Protein AF-A0A392S6M0-F1 (afdb_monomer_lite)

Organism: NCBI:txid97028

Foldseek 3Di:
DPPFWDKDFDADPVRHGDADPVRHGDIDIDTPDCPDDDPVNVVDDPVVVDDDPVNDDPVVVVVVVVVVVVVVPDDDDFDADPVRHGDADPVRHTD

Structure (mmCIF, N/CA/C/O backbone):
data_AF-A0A392S6M0-F1
#
_entry.id   AF-A0A392S6M0-F1
#
loop_
_atom_site.group_PDB
_atom_site.id
_atom_site.type_symbol
_atom_site.label_atom_id
_atom_site.label_alt_id
_atom_site.label_comp_id
_atom_site.label_asym_id
_atom_site.label_entity_id
_atom_site.label_seq_id
_atom_site.pdbx_PDB_ins_code
_atom_site.Cartn_x
_atom_site.Cartn_y
_atom_site.Cartn_z
_atom_site.occupancy
_atom_site.B_iso_or_equiv
_atom_site.auth_seq_id
_atom_site.auth_comp_id
_atom_site.auth_asym_id
_atom_site.auth_atom_id
_atom_site.pdbx_PDB_model_num
ATOM 1 N N . MET A 1 1 ? 9.180 -5.245 14.865 1.00 46.25 1 MET A N 1
ATOM 2 C CA . MET A 1 1 ? 7.735 -5.066 15.098 1.00 46.25 1 MET A CA 1
ATOM 3 C C . MET A 1 1 ? 7.059 -5.514 13.820 1.00 46.25 1 MET A C 1
ATOM 5 O O . MET A 1 1 ? 7.249 -4.853 12.806 1.00 46.25 1 MET A O 1
ATOM 9 N N . ASP A 1 2 ? 6.430 -6.690 13.821 1.00 53.69 2 ASP A N 1
ATOM 10 C CA . ASP A 1 2 ? 5.791 -7.249 12.625 1.00 53.69 2 ASP A CA 1
ATOM 11 C C . ASP A 1 2 ? 4.547 -6.427 12.282 1.00 53.69 2 ASP A C 1
ATOM 13 O O . ASP A 1 2 ? 3.453 -6.665 12.779 1.00 53.69 2 ASP A O 1
ATOM 17 N N . SER A 1 3 ? 4.745 -5.419 11.430 1.00 72.81 3 SER A N 1
ATOM 18 C CA . SER A 1 3 ? 3.741 -4.436 10.999 1.00 72.81 3 SER A CA 1
ATOM 19 C C . SER A 1 3 ? 2.557 -5.039 10.223 1.00 72.81 3 SER A C 1
ATOM 21 O O . SER A 1 3 ? 1.689 -4.295 9.773 1.00 72.81 3 SER A O 1
ATOM 23 N N . LEU A 1 4 ? 2.533 -6.355 10.010 1.00 77.19 4 LEU A N 1
ATOM 24 C CA . LEU A 1 4 ? 1.536 -7.050 9.196 1.00 77.19 4 LEU A CA 1
ATOM 25 C C . LEU A 1 4 ? 0.348 -7.579 10.004 1.00 77.19 4 LEU A C 1
ATOM 27 O O . LEU A 1 4 ? -0.673 -7.897 9.400 1.00 77.19 4 LEU A O 1
ATOM 31 N N . PHE A 1 5 ? 0.456 -7.663 11.332 1.00 81.62 5 PHE A N 1
ATOM 32 C CA . PHE A 1 5 ? -0.572 -8.244 12.197 1.00 81.62 5 PHE A CA 1
ATOM 33 C C . PHE A 1 5 ? -1.020 -7.264 13.286 1.00 81.62 5 PHE A C 1
ATOM 35 O O . PHE A 1 5 ? -0.255 -6.411 13.734 1.00 81.62 5 PHE A O 1
ATOM 42 N N . GLU A 1 6 ? -2.276 -7.391 13.693 1.00 86.50 6 GLU A N 1
ATOM 43 C CA . GLU A 1 6 ? -2.897 -6.729 14.838 1.00 86.50 6 GLU A CA 1
ATOM 44 C C . GLU A 1 6 ? -3.393 -7.781 15.832 1.00 86.50 6 GLU A C 1
ATOM 46 O O . GLU A 1 6 ? -3.667 -8.920 15.455 1.00 86.50 6 GLU A O 1
ATOM 51 N N . SER A 1 7 ? -3.487 -7.412 17.108 1.00 89.50 7 SER A N 1
ATOM 52 C CA . SER A 1 7 ? -4.042 -8.281 18.145 1.00 89.50 7 SER A CA 1
ATOM 53 C C . SER A 1 7 ? -5.548 -8.059 18.257 1.00 89.50 7 SER A C 1
ATOM 55 O O . SER A 1 7 ? -5.988 -6.942 18.513 1.00 89.50 7 SER A O 1
ATOM 57 N N . GLU A 1 8 ? -6.329 -9.124 18.110 1.00 91.00 8 GLU A N 1
ATOM 58 C CA . GLU A 1 8 ? -7.779 -9.138 18.319 1.00 91.00 8 GLU A CA 1
ATOM 59 C C . GLU A 1 8 ? -8.117 -10.044 19.511 1.00 91.00 8 GLU A C 1
ATOM 61 O O . GLU A 1 8 ? -7.489 -11.090 19.697 1.00 91.00 8 GLU A O 1
ATOM 66 N N . PHE A 1 9 ? -9.109 -9.667 20.320 1.00 94.44 9 PHE A N 1
ATOM 67 C CA . PHE A 1 9 ? -9.598 -10.511 21.409 1.00 94.44 9 PHE A CA 1
ATOM 68 C C . PHE A 1 9 ? -10.259 -11.780 20.880 1.00 94.44 9 PHE A C 1
ATOM 70 O O . PHE A 1 9 ? -11.057 -11.748 19.944 1.00 94.44 9 PHE A O 1
ATOM 77 N N . VAL A 1 10 ? -9.958 -12.911 21.512 1.00 93.88 10 VAL A N 1
ATOM 78 C CA . VAL A 1 10 ? -10.667 -14.157 21.228 1.00 93.88 10 VAL A CA 1
ATOM 79 C C . VAL A 1 10 ? -11.968 -14.149 22.020 1.00 93.88 10 VAL A C 1
ATOM 81 O O . VAL A 1 10 ? -11.942 -14.078 23.245 1.00 93.88 10 VAL A O 1
ATOM 84 N N . THR A 1 11 ? -13.102 -14.2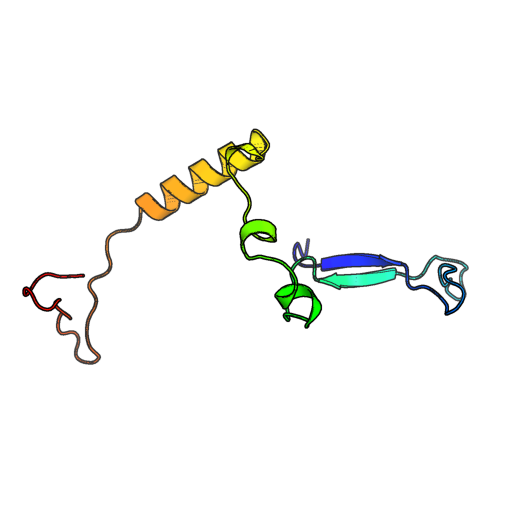43 21.336 1.00 94.62 11 THR A N 1
ATOM 85 C CA . THR A 1 11 ? -14.430 -14.262 21.957 1.00 94.62 11 THR A CA 1
ATOM 86 C C . THR A 1 11 ? -15.017 -15.671 22.050 1.00 94.62 11 THR A C 1
ATOM 88 O O . THR A 1 11 ? -14.703 -16.560 21.255 1.00 94.62 11 THR A O 1
ATOM 91 N N . ASN A 1 12 ? -15.839 -15.889 23.075 1.00 92.25 12 ASN A N 1
ATOM 92 C CA . ASN A 1 12 ? -16.735 -17.035 23.211 1.00 92.25 12 ASN A CA 1
ATOM 93 C C . ASN A 1 12 ? -17.967 -16.868 22.304 1.00 92.25 12 ASN A C 1
ATOM 95 O O . ASN A 1 12 ? -18.220 -15.785 21.774 1.00 92.25 12 ASN A O 1
ATOM 99 N N . ASP A 1 13 ? -18.780 -17.919 22.189 1.00 91.56 13 ASP A N 1
ATOM 100 C CA . ASP A 1 13 ? -20.022 -17.899 21.401 1.00 91.56 13 ASP A CA 1
ATOM 101 C C . ASP A 1 13 ? -21.048 -16.861 21.900 1.00 91.56 13 ASP A C 1
ATOM 103 O O . ASP A 1 13 ? -21.898 -16.407 21.137 1.00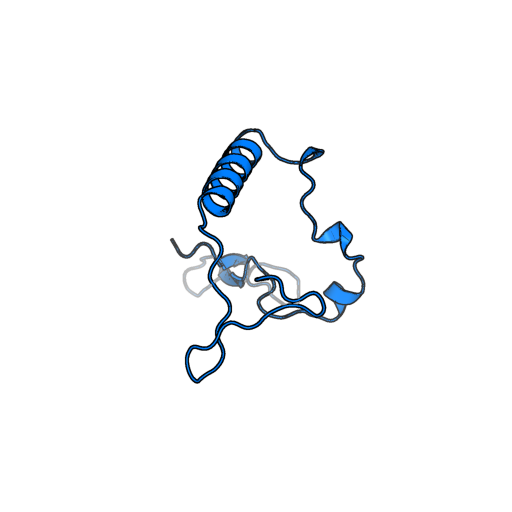 91.56 13 ASP A O 1
ATOM 107 N N . ASP A 1 14 ? -20.965 -16.456 23.171 1.00 91.62 14 ASP A N 1
ATOM 108 C CA . ASP A 1 14 ? -21.794 -15.405 23.774 1.00 91.62 14 ASP A CA 1
ATOM 109 C C . ASP A 1 14 ? -21.236 -13.982 23.561 1.00 91.62 14 ASP A C 1
ATOM 111 O O . ASP A 1 14 ? -21.832 -13.006 24.018 1.00 91.62 14 ASP A O 1
ATOM 115 N N . GLY A 1 15 ? -20.097 -13.853 22.870 1.00 88.44 15 GLY A N 1
ATOM 116 C CA . GLY A 1 15 ? -19.417 -12.588 22.598 1.00 88.44 15 GLY A CA 1
ATOM 117 C C . GLY A 1 15 ? -18.518 -12.081 23.730 1.00 88.44 15 GLY A C 1
ATOM 118 O O . GLY A 1 15 ? -17.895 -11.032 23.569 1.00 88.44 15 GLY A O 1
ATOM 119 N N . SER A 1 16 ? -18.412 -12.795 24.856 1.00 91.19 16 SER A N 1
ATOM 120 C CA . SER A 1 16 ? -17.491 -12.436 25.943 1.00 91.19 16 SER A CA 1
ATOM 121 C C . SER A 1 16 ? -16.033 -12.728 25.573 1.00 91.19 16 SER A C 1
ATOM 123 O O . SER A 1 16 ? -15.750 -13.685 24.850 1.00 91.19 16 SER A O 1
ATOM 125 N N . VAL A 1 17 ? -15.089 -11.918 26.066 1.00 94.88 17 VAL A N 1
ATOM 126 C CA . VAL A 1 17 ? -13.651 -12.157 25.856 1.00 94.88 17 VAL A CA 1
ATOM 127 C C . VAL A 1 17 ? -13.221 -13.391 26.647 1.00 94.88 17 VAL A C 1
ATOM 129 O O . VAL A 1 17 ? -13.502 -13.518 27.839 1.00 94.88 17 VAL A O 1
ATOM 132 N N . ARG A 1 18 ? -12.536 -14.316 25.976 1.00 95.19 18 ARG A N 1
ATOM 133 C CA . ARG A 1 18 ? -11.961 -15.505 26.602 1.00 95.19 18 ARG A CA 1
ATOM 134 C C . ARG A 1 18 ? -10.789 -15.109 27.479 1.00 95.19 18 ARG A C 1
ATOM 136 O O . ARG A 1 18 ? -9.936 -14.339 27.055 1.00 95.19 18 ARG A O 1
ATOM 143 N N . VAL A 1 19 ? -10.725 -15.698 28.663 1.00 94.81 19 VAL A N 1
ATOM 144 C CA . VAL A 1 19 ? -9.598 -15.578 29.590 1.00 94.81 19 VAL A CA 1
ATOM 145 C C . VAL A 1 19 ? -8.880 -16.918 29.715 1.00 94.81 19 VAL A C 1
ATOM 147 O O . VAL A 1 19 ? -9.510 -17.973 29.590 1.00 94.81 19 VAL A O 1
ATOM 150 N N . ASP A 1 20 ? -7.565 -16.877 29.898 1.00 91.81 20 ASP A N 1
ATOM 151 C CA . ASP A 1 20 ? -6.743 -18.058 30.158 1.00 91.81 20 ASP A CA 1
ATOM 152 C C . ASP A 1 20 ? -6.816 -18.513 31.630 1.00 91.81 20 ASP A C 1
ATOM 154 O O . ASP A 1 20 ? -7.595 -17.994 32.433 1.00 91.81 20 ASP A O 1
ATOM 158 N N . GLU A 1 21 ? -6.025 -19.529 31.985 1.00 92.44 21 GLU A N 1
ATOM 159 C CA . GLU A 1 21 ? -6.005 -20.117 33.333 1.00 92.44 21 GLU A CA 1
ATOM 160 C C . GLU A 1 21 ? -5.498 -19.146 34.415 1.00 92.44 21 GLU A C 1
ATOM 162 O O . GLU A 1 21 ? -5.771 -19.344 35.599 1.00 92.44 21 GLU A O 1
ATOM 167 N N . GLU A 1 22 ? -4.800 -18.081 34.019 1.00 92.44 22 GLU A N 1
ATOM 168 C CA . GLU A 1 22 ? -4.260 -17.041 34.899 1.00 92.44 22 GLU A CA 1
ATOM 169 C C . GLU A 1 22 ? -5.206 -15.828 34.993 1.00 92.44 22 GLU A C 1
ATOM 171 O O . GLU A 1 22 ? -4.948 -14.885 35.746 1.00 92.44 22 GLU A O 1
ATOM 176 N N . GLY A 1 23 ? -6.334 -15.868 34.273 1.00 90.44 23 GLY A N 1
ATOM 177 C CA . GLY A 1 23 ? -7.329 -14.801 34.219 1.00 90.44 23 GLY A CA 1
ATOM 178 C C . GLY A 1 23 ? -6.970 -13.672 33.251 1.00 90.44 23 GLY A C 1
ATOM 179 O O . GLY A 1 23 ? -7.556 -12.593 33.346 1.00 90.44 23 GLY A O 1
ATOM 180 N N . VAL A 1 24 ? -6.020 -13.889 32.338 1.00 93.62 24 VAL A N 1
ATOM 181 C CA . VAL A 1 24 ? -5.598 -12.898 31.343 1.00 93.62 24 VAL A CA 1
ATOM 182 C C . VAL A 1 24 ? -6.428 -13.046 30.072 1.00 93.62 24 VAL A C 1
ATOM 184 O O . VAL A 1 24 ? -6.703 -14.151 29.608 1.00 93.62 24 VAL A O 1
ATOM 187 N N . GLU A 1 25 ? -6.847 -11.919 29.495 1.00 95.12 25 GLU A N 1
ATOM 188 C CA . GLU A 1 25 ? -7.616 -11.894 28.251 1.00 95.12 25 GLU A CA 1
ATOM 189 C C . GLU A 1 25 ? -6.804 -12.457 27.081 1.00 95.12 25 GLU A C 1
ATOM 191 O O . GLU A 1 25 ? -5.705 -12.002 26.752 1.00 95.12 25 GLU A O 1
ATOM 196 N N . MET A 1 26 ? -7.381 -13.449 26.418 1.00 93.94 26 MET A N 1
ATOM 197 C CA . MET A 1 26 ? -6.752 -14.151 25.322 1.00 93.94 26 MET A CA 1
ATOM 198 C C . MET A 1 26 ? -6.888 -13.333 24.036 1.00 93.94 26 MET A C 1
ATOM 200 O O . MET A 1 26 ? -7.980 -12.911 23.646 1.00 93.94 26 MET A O 1
ATOM 204 N N . THR A 1 27 ? -5.771 -13.146 23.337 1.00 94.56 27 THR A N 1
ATOM 205 C CA . THR A 1 27 ? -5.720 -12.448 22.046 1.00 94.56 27 THR A CA 1
ATOM 206 C C . THR A 1 27 ? -5.151 -13.355 20.960 1.00 94.56 27 THR A C 1
ATOM 208 O O . THR A 1 27 ? -4.404 -14.297 21.232 1.00 94.56 27 THR A O 1
ATOM 211 N N . ARG A 1 28 ? -5.520 -13.089 19.707 1.00 91.44 28 ARG A N 1
ATOM 212 C CA . ARG A 1 28 ? -4.955 -13.731 18.517 1.00 91.44 28 ARG A CA 1
ATOM 213 C C . ARG A 1 28 ? -4.400 -12.680 17.567 1.00 91.44 28 ARG A C 1
ATOM 215 O O . ARG A 1 28 ? -4.907 -11.563 17.508 1.00 91.44 28 ARG A O 1
ATOM 222 N N . LEU A 1 29 ? -3.393 -13.060 16.787 1.00 88.38 29 LEU A N 1
ATOM 223 C CA . LEU A 1 29 ? -2.885 -12.222 15.706 1.00 88.38 29 LEU A CA 1
ATOM 224 C C . LEU A 1 29 ? -3.792 -12.353 14.481 1.00 88.38 29 LEU A C 1
ATOM 226 O O . LEU A 1 29 ? -3.961 -13.450 13.946 1.00 88.38 29 LEU A O 1
ATOM 230 N N . VAL A 1 30 ? -4.342 -11.233 14.026 1.00 83.50 30 VAL A N 1
ATOM 231 C CA . VAL A 1 30 ? -5.086 -11.116 12.772 1.00 83.50 30 VAL A CA 1
ATOM 232 C C . VAL A 1 30 ? -4.286 -10.279 11.779 1.00 83.50 30 VAL A C 1
ATOM 234 O O . VAL A 1 30 ? -3.660 -9.292 12.167 1.00 83.50 30 VAL A O 1
ATOM 237 N N . PRO A 1 31 ? -4.221 -10.669 10.499 1.00 77.56 31 PRO A N 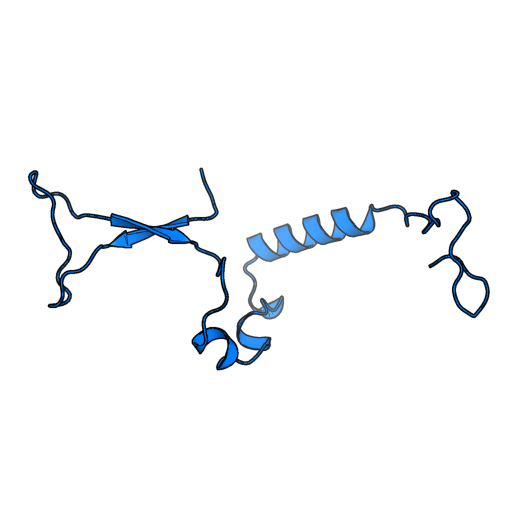1
ATOM 238 C CA . PRO A 1 31 ? -3.499 -9.881 9.514 1.00 77.56 31 PRO A CA 1
ATOM 239 C C . PRO A 1 31 ? -4.209 -8.538 9.287 1.00 77.56 31 PRO A C 1
ATOM 241 O O . PRO A 1 31 ? -5.411 -8.500 9.044 1.00 77.56 31 PRO A O 1
ATOM 244 N N . ARG A 1 32 ? -3.451 -7.434 9.341 1.00 73.94 32 ARG A N 1
ATOM 245 C CA . ARG A 1 32 ? -3.939 -6.057 9.102 1.00 73.94 32 ARG A CA 1
ATOM 246 C C . ARG A 1 32 ? -4.387 -5.827 7.668 1.00 73.94 32 ARG A C 1
ATOM 248 O O . ARG A 1 32 ? -5.201 -4.955 7.389 1.00 73.94 32 ARG A O 1
ATOM 255 N N . PHE A 1 33 ? -3.783 -6.574 6.757 1.00 68.69 33 PHE A N 1
ATOM 256 C CA . PHE A 1 33 ? -4.082 -6.535 5.339 1.00 68.69 33 PHE A CA 1
ATOM 257 C C . PHE A 1 33 ? -4.756 -7.852 4.972 1.00 68.69 33 PHE A C 1
ATOM 259 O O . PHE A 1 33 ? -4.328 -8.892 5.477 1.00 68.69 33 PHE A O 1
ATOM 266 N N . PRO A 1 34 ? -5.765 -7.854 4.091 1.00 65.12 34 PRO A N 1
ATOM 267 C CA . PRO A 1 34 ? -6.353 -9.090 3.602 1.00 65.12 34 PRO A CA 1
ATOM 268 C C . PRO A 1 34 ? -5.291 -9.887 2.834 1.00 65.12 34 PRO A C 1
ATOM 270 O O . PRO A 1 34 ? -5.058 -9.681 1.646 1.00 65.12 34 PRO A O 1
ATOM 273 N N . LEU A 1 35 ? -4.618 -10.806 3.533 1.00 66.19 35 LEU A N 1
ATOM 274 C CA . LEU A 1 35 ? -3.671 -11.752 2.932 1.00 66.19 35 LEU A CA 1
ATOM 275 C C . LEU A 1 35 ? -4.400 -12.762 2.029 1.00 66.19 35 LEU A C 1
ATOM 277 O O . LEU A 1 35 ? -3.780 -13.424 1.200 1.00 66.19 35 LEU A O 1
ATOM 281 N N . CYS A 1 36 ? -5.724 -12.848 2.166 1.00 64.88 36 CYS A N 1
ATOM 282 C CA . CYS A 1 36 ? -6.641 -13.487 1.241 1.00 64.88 36 CYS A CA 1
ATOM 283 C C . CYS A 1 36 ? -7.915 -12.637 1.117 1.00 64.88 36 CYS A C 1
ATOM 285 O O . CYS A 1 36 ? -8.382 -12.044 2.088 1.00 64.88 36 CYS A O 1
ATOM 287 N N . TRP A 1 37 ? -8.474 -12.566 -0.090 1.00 67.44 37 TRP A N 1
ATOM 288 C CA . TRP A 1 37 ? -9.737 -11.874 -0.340 1.00 67.44 37 TRP A CA 1
ATOM 289 C C . TRP A 1 37 ? -10.893 -12.799 0.046 1.00 67.44 37 TRP A C 1
ATOM 291 O O . TRP A 1 37 ? -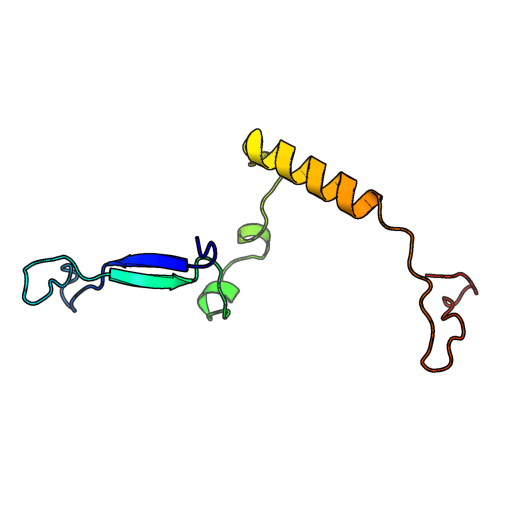10.993 -13.913 -0.475 1.00 67.44 37 TRP A O 1
ATOM 301 N N . THR A 1 38 ? -11.766 -12.361 0.954 1.00 76.12 38 THR A N 1
ATOM 302 C CA . THR A 1 38 ? -13.027 -13.066 1.248 1.00 76.12 38 THR A CA 1
ATOM 303 C C . THR A 1 38 ? -14.132 -12.578 0.314 1.00 76.12 38 THR A C 1
ATOM 305 O O . THR A 1 38 ? -13.981 -11.561 -0.361 1.00 76.12 38 THR A O 1
ATOM 308 N N . ARG A 1 39 ? -15.270 -13.285 0.271 1.00 81.00 39 ARG A N 1
ATOM 309 C CA . ARG A 1 39 ? -16.405 -12.893 -0.579 1.00 81.00 39 ARG A CA 1
ATOM 310 C C . ARG A 1 39 ? -16.898 -11.469 -0.297 1.00 81.00 39 ARG A C 1
ATOM 312 O O . ARG A 1 39 ? -17.163 -10.741 -1.240 1.00 81.00 39 ARG A O 1
ATOM 319 N N . GLU A 1 40 ? -16.898 -11.066 0.967 1.00 82.62 40 GLU A N 1
ATOM 320 C CA . GLU A 1 40 ? -17.290 -9.723 1.416 1.00 82.62 40 GLU A CA 1
ATOM 321 C C . GLU A 1 40 ? -16.432 -8.612 0.791 1.00 82.62 40 GLU A C 1
ATOM 323 O O . GLU A 1 40 ? -16.906 -7.496 0.596 1.00 82.62 40 GLU A O 1
ATOM 328 N N . HIS A 1 41 ? -15.184 -8.915 0.415 1.00 79.50 41 HIS A N 1
ATOM 329 C CA . HIS A 1 41 ? -14.310 -7.943 -0.242 1.00 79.50 41 HIS A CA 1
ATOM 330 C C . HIS A 1 41 ? -14.730 -7.653 -1.687 1.00 79.50 41 HIS A C 1
ATOM 332 O O . HIS A 1 41 ? -14.434 -6.586 -2.214 1.00 79.50 41 HIS A O 1
ATOM 338 N N . PHE A 1 42 ? -15.429 -8.593 -2.332 1.00 80.12 42 PHE A N 1
ATOM 339 C CA . PHE A 1 42 ? -15.975 -8.407 -3.679 1.00 80.12 42 PHE A CA 1
ATOM 340 C C . PHE A 1 42 ? -17.312 -7.663 -3.677 1.00 80.12 42 PHE A C 1
ATOM 342 O O . PHE A 1 42 ? -17.738 -7.189 -4.728 1.00 80.12 42 PHE A O 1
ATOM 349 N N . ASP A 1 43 ? -17.964 -7.560 -2.519 1.00 89.12 43 ASP A N 1
ATOM 350 C CA . ASP A 1 43 ? -19.194 -6.784 -2.364 1.00 89.12 43 ASP A CA 1
ATOM 351 C C . ASP A 1 43 ? -18.896 -5.278 -2.226 1.00 89.12 43 ASP A C 1
ATOM 353 O O . ASP A 1 43 ? -19.782 -4.449 -2.439 1.00 89.12 43 ASP A O 1
ATOM 357 N N . GLN A 1 44 ? -17.649 -4.913 -1.900 1.00 85.62 44 GLN A N 1
ATOM 358 C CA . GLN A 1 44 ? -17.200 -3.525 -1.835 1.00 85.62 44 GLN A CA 1
ATOM 359 C C . GLN A 1 44 ? -16.707 -3.029 -3.202 1.00 85.62 44 GLN A C 1
ATOM 361 O O . GLN A 1 44 ? -16.004 -3.750 -3.917 1.00 85.62 44 GLN A O 1
ATOM 366 N N . PRO A 1 45 ? -17.032 -1.782 -3.580 1.00 87.31 45 PRO A N 1
ATOM 367 C CA . PRO A 1 45 ? -16.529 -1.196 -4.812 1.00 87.31 45 PRO A CA 1
ATOM 368 C C . PRO A 1 45 ? -15.030 -0.879 -4.668 1.00 87.31 45 PRO A C 1
ATOM 370 O O . PRO A 1 45 ? -14.527 -0.685 -3.561 1.00 87.31 45 PRO A O 1
ATOM 373 N N . THR A 1 46 ? -14.289 -0.826 -5.778 1.00 83.31 46 THR A N 1
ATOM 374 C CA . THR A 1 46 ? -12.823 -0.656 -5.754 1.00 83.31 46 THR A CA 1
ATOM 375 C C . THR A 1 46 ? -12.388 0.582 -4.969 1.00 83.31 46 THR A C 1
ATOM 377 O O . THR A 1 46 ? -11.385 0.539 -4.262 1.00 83.31 46 THR A O 1
ATOM 380 N N . GLU A 1 47 ? -13.168 1.659 -5.035 1.00 84.06 47 GLU A N 1
ATOM 381 C CA . GLU A 1 47 ? -12.933 2.927 -4.345 1.00 84.06 47 GLU A CA 1
ATOM 382 C C . GLU A 1 47 ? -12.855 2.782 -2.824 1.00 84.06 47 GLU A C 1
ATOM 384 O O . GLU A 1 47 ? -12.190 3.592 -2.186 1.00 84.06 47 GLU A O 1
ATOM 389 N N . TYR A 1 48 ? -13.491 1.757 -2.248 1.00 82.94 48 TYR A N 1
ATOM 390 C CA . TYR A 1 48 ? -13.422 1.468 -0.816 1.00 82.94 48 TYR A CA 1
ATOM 391 C C . TYR A 1 48 ? -11.988 1.165 -0.354 1.00 82.94 48 TYR A C 1
ATOM 393 O O . TYR A 1 48 ? -11.609 1.493 0.766 1.00 82.94 48 TYR A O 1
ATOM 401 N N . TYR A 1 49 ? -11.174 0.573 -1.230 1.00 81.19 49 TYR A N 1
ATOM 402 C CA . TYR A 1 49 ? -9.789 0.195 -0.940 1.00 81.19 49 TYR A CA 1
ATOM 403 C C . TYR A 1 49 ? -8.765 1.232 -1.404 1.00 81.19 49 TYR A C 1
ATOM 405 O O . TYR A 1 49 ? -7.562 1.027 -1.243 1.00 81.19 49 TYR A O 1
ATOM 413 N N . LEU A 1 50 ? -9.219 2.331 -2.008 1.00 83.62 50 LEU A N 1
ATOM 414 C CA . LEU A 1 50 ? -8.341 3.382 -2.497 1.00 83.62 50 LEU A CA 1
ATOM 415 C C . LEU A 1 50 ? -8.201 4.476 -1.443 1.00 83.62 50 LEU A C 1
ATOM 417 O O . LEU A 1 50 ? -9.166 5.157 -1.098 1.00 83.62 50 LEU A O 1
ATOM 421 N N . THR A 1 51 ? -6.973 4.710 -0.991 1.00 82.75 51 THR A N 1
ATOM 422 C CA . THR A 1 51 ? -6.652 5.911 -0.221 1.00 82.75 51 THR A CA 1
ATOM 423 C C . THR A 1 51 ? -6.553 7.087 -1.178 1.00 82.75 51 THR A C 1
ATOM 425 O O . THR A 1 51 ? -5.695 7.104 -2.062 1.00 82.75 51 THR A O 1
ATOM 428 N N . LYS A 1 52 ? -7.428 8.077 -1.012 1.00 87.06 52 LYS A N 1
ATOM 429 C CA . LYS A 1 52 ? -7.367 9.301 -1.807 1.00 87.06 52 LYS A CA 1
ATOM 430 C C . LYS A 1 52 ? -6.484 10.331 -1.118 1.00 87.06 52 LYS A C 1
ATOM 432 O O . LYS A 1 52 ? -6.547 10.472 0.105 1.00 87.06 52 LYS A O 1
ATOM 437 N N . GLU A 1 53 ? -5.693 11.063 -1.894 1.00 89.00 53 GLU A N 1
ATOM 438 C CA . GLU A 1 53 ? -4.776 12.079 -1.368 1.00 89.00 53 GLU A CA 1
ATOM 439 C C . GLU A 1 53 ? -5.515 13.129 -0.520 1.00 89.00 53 GLU A C 1
ATOM 441 O O . GLU A 1 53 ? -5.011 13.532 0.525 1.00 89.00 53 GLU A O 1
ATOM 446 N N . GLU A 1 54 ? -6.760 13.483 -0.872 1.00 91.75 54 GLU A N 1
ATOM 447 C CA . GLU A 1 54 ? -7.549 14.473 -0.121 1.00 91.75 54 GLU A CA 1
ATOM 448 C C . GLU A 1 54 ? -7.926 14.013 1.297 1.00 91.75 54 GLU A C 1
ATOM 450 O O . GLU A 1 54 ? -8.320 14.828 2.129 1.00 91.75 54 GLU A O 1
ATOM 455 N N . THR A 1 55 ? -7.825 12.710 1.574 1.00 89.81 55 THR A N 1
ATOM 456 C CA . THR A 1 55 ? -8.142 12.106 2.879 1.00 89.81 55 THR A CA 1
ATOM 457 C C . THR A 1 55 ? -6.904 11.788 3.717 1.00 89.81 55 THR A C 1
ATOM 459 O O . THR A 1 55 ? -7.042 11.347 4.857 1.00 89.81 55 THR A O 1
ATOM 462 N N . MET A 1 56 ? -5.703 12.013 3.177 1.00 92.31 56 MET A N 1
ATOM 463 C CA . MET A 1 56 ? -4.450 11.702 3.860 1.00 92.31 56 MET A CA 1
ATOM 464 C C . MET A 1 56 ? -4.102 12.748 4.923 1.00 92.31 56 MET A C 1
ATOM 466 O O . MET A 1 56 ? -4.275 13.955 4.746 1.00 92.31 56 MET A O 1
ATOM 470 N N . SER A 1 57 ? -3.535 12.283 6.032 1.00 93.38 57 SER A N 1
ATOM 471 C CA . SER A 1 57 ? -2.913 13.143 7.034 1.00 93.38 57 SER A CA 1
ATOM 472 C C . SER A 1 57 ? -1.629 13.804 6.495 1.00 93.38 57 SER A C 1
ATOM 474 O O . SER A 1 57 ? -1.001 13.293 5.563 1.00 93.38 57 SER A O 1
ATOM 476 N N . PRO A 1 58 ? -1.141 14.898 7.115 1.00 94.44 58 PRO A N 1
ATOM 477 C CA . PRO A 1 58 ? 0.116 15.532 6.703 1.00 94.44 58 PRO A CA 1
ATOM 478 C C . PRO A 1 58 ? 1.329 14.585 6.709 1.00 94.44 58 PRO A C 1
ATOM 480 O O . PRO A 1 58 ? 2.232 14.724 5.885 1.00 94.44 58 PRO A O 1
ATOM 483 N N . GLY A 1 59 ? 1.359 13.614 7.630 1.00 95.00 59 GLY A N 1
ATOM 484 C CA . GLY A 1 59 ? 2.421 12.607 7.695 1.00 95.00 59 GLY A CA 1
ATOM 485 C C . GLY A 1 59 ? 2.365 11.614 6.534 1.00 95.00 59 GLY A C 1
ATOM 486 O O . GLY A 1 59 ? 3.406 11.266 5.975 1.00 95.00 59 GLY A O 1
ATOM 487 N N . GLU A 1 60 ? 1.163 11.200 6.135 1.00 92.19 60 GLU A N 1
ATOM 488 C CA . GLU A 1 60 ? 0.946 10.314 4.987 1.00 92.19 60 GLU A CA 1
ATOM 489 C C . GLU A 1 60 ? 1.280 11.010 3.670 1.00 92.19 60 GLU A C 1
ATOM 491 O O . GLU A 1 60 ? 1.976 10.419 2.850 1.00 92.19 60 GLU A O 1
ATOM 496 N N . LEU A 1 61 ? 0.911 12.285 3.508 1.00 95.44 61 LEU A N 1
ATOM 497 C CA . LEU A 1 61 ? 1.306 13.092 2.347 1.00 95.44 61 LEU A CA 1
ATOM 498 C C . LEU A 1 61 ? 2.833 13.211 2.228 1.00 95.44 61 LEU A C 1
ATOM 500 O O . LEU A 1 61 ? 3.401 13.040 1.149 1.00 95.44 61 LEU A O 1
ATOM 504 N N . ALA A 1 62 ? 3.528 13.435 3.347 1.00 94.31 62 ALA A N 1
ATOM 505 C CA . ALA A 1 62 ? 4.990 13.444 3.363 1.00 94.31 62 ALA A CA 1
ATOM 506 C C . ALA A 1 62 ? 5.589 12.065 3.017 1.00 94.31 62 ALA A C 1
ATOM 508 O O . ALA A 1 62 ? 6.652 11.987 2.399 1.00 94.31 62 ALA A O 1
ATOM 509 N N . GLY A 1 63 ? 4.924 10.976 3.414 1.00 94.12 63 GLY A N 1
ATOM 510 C CA . GLY A 1 63 ? 5.276 9.611 3.022 1.00 94.12 63 GLY A CA 1
ATOM 511 C C . GLY A 1 63 ? 5.078 9.360 1.525 1.00 94.12 63 GLY A C 1
ATOM 512 O O . GLY A 1 63 ? 5.988 8.851 0.871 1.00 94.12 63 GLY A O 1
ATOM 513 N N . LEU A 1 64 ? 3.937 9.783 0.976 1.00 93.75 64 LEU A N 1
ATOM 514 C CA . LEU A 1 64 ? 3.608 9.689 -0.445 1.00 93.75 64 LEU A CA 1
ATOM 515 C C . LEU A 1 64 ? 4.640 10.430 -1.301 1.00 93.75 64 LEU A C 1
ATOM 517 O O . LEU A 1 64 ? 5.172 9.851 -2.245 1.00 93.75 64 LEU A O 1
ATOM 521 N N . GLY A 1 65 ? 5.013 11.655 -0.918 1.00 96.31 65 GLY A N 1
ATOM 522 C CA . GLY A 1 65 ? 6.039 12.422 -1.628 1.00 96.31 65 GLY A CA 1
ATOM 523 C C . GLY A 1 65 ? 7.408 11.728 -1.656 1.00 96.31 65 GLY A C 1
ATOM 524 O O . GLY A 1 65 ? 8.090 11.741 -2.679 1.00 96.31 65 GLY A O 1
ATOM 525 N N . LYS A 1 66 ? 7.806 11.055 -0.566 1.00 96.50 66 LYS A N 1
ATOM 526 C CA . LYS A 1 66 ? 9.044 10.251 -0.541 1.00 96.50 66 LYS A CA 1
ATOM 527 C C . LYS A 1 66 ? 8.961 9.049 -1.477 1.00 96.50 66 LYS A C 1
ATOM 529 O O . LYS A 1 66 ? 9.943 8.743 -2.149 1.00 96.50 66 LYS A O 1
ATOM 534 N N . LEU A 1 67 ? 7.813 8.370 -1.510 1.00 95.06 67 LEU A N 1
ATOM 535 C CA . LEU A 1 67 ? 7.592 7.232 -2.398 1.00 95.06 67 LEU A CA 1
ATOM 536 C C . LEU A 1 67 ? 7.630 7.666 -3.865 1.00 95.06 67 LEU A C 1
ATOM 538 O O . LEU A 1 67 ? 8.271 7.006 -4.677 1.00 95.06 67 LEU A O 1
ATOM 542 N N . GLN A 1 68 ? 7.006 8.798 -4.187 1.00 95.50 68 GLN A N 1
ATOM 543 C CA . GLN A 1 68 ? 7.016 9.353 -5.534 1.00 95.50 68 GLN A CA 1
ATOM 544 C C . GLN A 1 68 ? 8.437 9.713 -5.977 1.00 95.50 68 GLN A C 1
ATOM 546 O O . GLN A 1 68 ? 8.888 9.218 -7.002 1.00 95.50 68 GLN A O 1
ATOM 551 N N . ALA A 1 69 ? 9.194 10.441 -5.149 1.00 96.69 69 ALA A N 1
ATOM 552 C CA . ALA A 1 69 ? 10.593 10.759 -5.442 1.00 96.69 69 ALA A CA 1
ATOM 553 C C . ALA A 1 69 ? 11.471 9.504 -5.617 1.00 96.69 69 ALA A C 1
ATOM 555 O O . ALA A 1 69 ? 12.392 9.491 -6.433 1.00 96.69 69 ALA A O 1
ATOM 556 N N . TYR A 1 70 ? 11.194 8.439 -4.858 1.00 94.44 70 TYR A N 1
ATOM 557 C CA . TYR A 1 70 ? 11.875 7.157 -5.014 1.00 94.44 70 TYR A CA 1
ATOM 558 C C . TYR A 1 70 ? 11.557 6.497 -6.363 1.00 94.44 70 TYR A C 1
ATOM 560 O O . TYR A 1 70 ? 12.484 6.092 -7.061 1.00 94.44 70 TYR A O 1
ATOM 568 N N . VAL A 1 71 ? 10.285 6.437 -6.763 1.00 92.88 71 VAL A N 1
ATOM 569 C CA . VAL A 1 71 ? 9.871 5.886 -8.066 1.00 92.88 71 VAL A CA 1
ATOM 570 C C . VAL A 1 71 ? 10.431 6.717 -9.223 1.00 92.88 71 VAL A C 1
ATOM 572 O O . VAL A 1 71 ? 10.963 6.151 -10.174 1.00 92.88 71 VAL A O 1
ATOM 575 N N . ASP A 1 72 ? 10.401 8.044 -9.113 1.00 93.38 72 ASP A N 1
ATOM 576 C CA . ASP A 1 72 ? 10.933 8.961 -10.130 1.00 93.38 72 ASP A CA 1
ATOM 577 C C . ASP A 1 72 ? 12.457 8.846 -10.293 1.00 93.38 72 ASP A C 1
ATOM 579 O O . ASP A 1 72 ? 13.009 9.199 -11.335 1.00 93.38 72 ASP A O 1
ATOM 583 N N . SER A 1 73 ? 13.160 8.333 -9.279 1.00 93.50 73 SER A N 1
ATOM 584 C CA . SER A 1 73 ? 14.602 8.078 -9.359 1.00 93.50 73 SER A CA 1
ATOM 585 C C . SER A 1 73 ? 14.961 6.839 -10.190 1.00 93.50 73 SER A C 1
ATOM 587 O O . SER A 1 73 ? 16.141 6.609 -10.473 1.00 93.50 73 SER A O 1
ATOM 589 N N . PHE A 1 74 ? 13.977 6.020 -10.576 1.00 88.94 74 PHE A N 1
ATOM 590 C CA . PHE A 1 74 ? 14.227 4.813 -11.353 1.00 88.94 74 PHE A CA 1
ATOM 591 C C . PHE A 1 74 ? 14.648 5.155 -12.779 1.00 88.94 74 PHE A C 1
ATOM 593 O O . PHE A 1 74 ? 13.949 5.835 -13.526 1.00 88.94 74 PHE A O 1
ATOM 600 N N . VAL A 1 75 ? 15.795 4.612 -13.186 1.00 84.38 75 VAL A N 1
ATOM 601 C CA . VAL A 1 75 ? 16.201 4.616 -14.591 1.00 84.38 75 VAL A CA 1
ATOM 602 C C . VAL A 1 75 ? 15.348 3.576 -15.321 1.00 84.38 75 VAL A C 1
ATOM 604 O O . VAL A 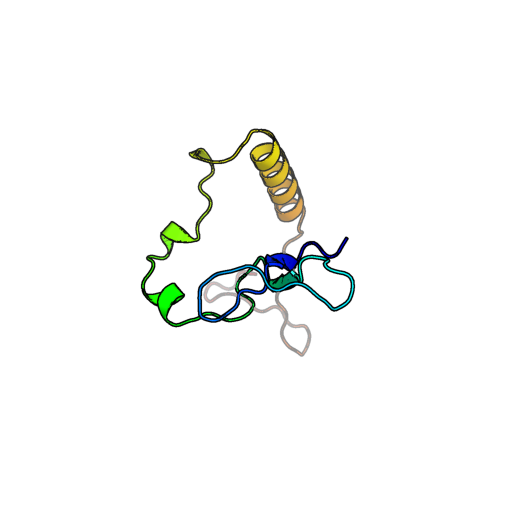1 75 ? 15.332 2.423 -14.877 1.00 84.38 75 VAL A O 1
ATOM 607 N N . PRO A 1 76 ? 14.664 3.936 -16.425 1.00 79.44 76 PRO A N 1
ATOM 608 C CA . PRO A 1 76 ? 13.906 2.980 -17.220 1.00 79.44 76 PRO A CA 1
ATOM 609 C C . PRO A 1 76 ? 14.764 1.761 -17.563 1.00 79.44 76 PRO A C 1
ATOM 611 O O . PRO A 1 76 ? 15.825 1.873 -18.184 1.00 79.44 76 PRO A O 1
ATOM 614 N N . ALA A 1 77 ? 14.329 0.588 -17.108 1.00 75.44 77 ALA A N 1
ATOM 615 C CA . ALA A 1 77 ? 15.022 -0.651 -17.405 1.00 75.44 77 ALA A CA 1
ATOM 616 C C . ALA A 1 77 ? 14.725 -1.047 -18.852 1.00 75.44 77 ALA A C 1
ATOM 618 O O . ALA A 1 77 ? 13.567 -1.167 -19.249 1.00 75.44 77 ALA A O 1
ATOM 619 N N . ARG A 1 78 ? 15.776 -1.295 -19.638 1.00 81.62 78 ARG A N 1
ATOM 620 C CA . ARG A 1 78 ? 15.621 -1.826 -20.993 1.00 81.62 78 ARG A CA 1
ATOM 621 C C . ARG A 1 78 ? 14.994 -3.211 -20.917 1.00 81.62 78 ARG A C 1
ATOM 623 O O . ARG A 1 78 ? 15.603 -4.146 -20.397 1.00 81.62 78 ARG A O 1
ATOM 630 N N . CYS A 1 79 ? 13.782 -3.339 -21.443 1.00 82.81 79 CYS A N 1
ATOM 631 C CA . CYS A 1 79 ? 13.132 -4.631 -21.583 1.00 82.81 79 CYS A CA 1
ATOM 632 C C . CYS A 1 79 ? 13.921 -5.452 -22.606 1.00 82.81 79 CYS A C 1
ATOM 634 O O . CYS A 1 79 ? 14.008 -5.064 -23.770 1.00 82.81 79 CYS A O 1
ATOM 636 N N . VAL A 1 80 ? 14.504 -6.568 -22.175 1.00 89.12 80 VAL A N 1
ATOM 637 C CA . VAL A 1 80 ? 15.256 -7.476 -23.046 1.00 89.12 80 VAL A CA 1
ATOM 638 C C . VAL A 1 80 ? 14.621 -8.861 -23.070 1.00 89.12 80 VAL A C 1
ATOM 640 O O . VAL A 1 80 ? 14.022 -9.298 -22.087 1.00 89.12 80 VAL A O 1
ATOM 643 N N . ASP A 1 81 ? 14.731 -9.552 -24.201 1.00 89.50 81 ASP A N 1
ATOM 644 C CA . ASP A 1 81 ? 14.354 -10.955 -24.313 1.00 89.50 81 ASP A CA 1
ATOM 645 C C . ASP A 1 81 ? 15.354 -11.861 -23.569 1.00 89.50 81 ASP A C 1
ATOM 647 O O . ASP A 1 81 ? 16.356 -11.420 -22.999 1.00 89.50 81 ASP A O 1
ATOM 651 N N . ARG A 1 82 ? 15.101 -13.172 -23.589 1.00 88.94 82 ARG A N 1
ATOM 652 C CA . ARG A 1 82 ? 15.971 -14.157 -22.931 1.00 88.94 82 ARG A CA 1
ATOM 653 C C . ARG A 1 82 ? 17.409 -14.175 -23.478 1.00 88.94 82 ARG A C 1
ATOM 655 O O . ARG A 1 82 ? 18.304 -14.640 -22.780 1.00 88.94 82 ARG A O 1
ATOM 662 N N . ALA A 1 83 ? 17.625 -13.719 -24.710 1.00 91.62 83 ALA A N 1
ATOM 663 C CA . ALA A 1 83 ? 18.933 -13.641 -25.352 1.00 91.62 83 ALA A CA 1
ATOM 664 C C . ALA A 1 83 ? 19.620 -12.275 -25.144 1.00 91.62 83 ALA A C 1
ATOM 666 O O . ALA A 1 83 ? 20.769 -12.113 -25.550 1.00 91.62 83 ALA A O 1
ATOM 667 N N . GLY A 1 84 ? 18.954 -11.318 -24.489 1.00 87.88 84 GLY A N 1
ATOM 668 C CA . GLY A 1 84 ? 19.471 -9.977 -24.230 1.00 87.88 84 GLY A CA 1
ATOM 669 C C . GLY A 1 84 ? 19.146 -8.949 -25.319 1.00 87.88 84 GLY A C 1
ATOM 670 O O . GLY A 1 84 ? 19.666 -7.836 -25.257 1.00 87.88 84 GLY A O 1
ATOM 671 N N . ASN A 1 85 ? 18.301 -9.278 -26.303 1.00 89.31 85 ASN A N 1
ATOM 672 C CA . ASN A 1 85 ? 17.891 -8.326 -27.340 1.00 89.31 85 ASN A CA 1
ATOM 673 C C . ASN A 1 85 ? 16.791 -7.401 -26.823 1.00 89.31 85 ASN A C 1
ATOM 675 O O . ASN A 1 85 ? 15.910 -7.841 -26.090 1.00 89.31 85 ASN A O 1
ATOM 679 N N . LEU A 1 86 ? 16.796 -6.140 -27.255 1.00 88.81 86 LEU A N 1
ATOM 680 C CA . LEU A 1 86 ? 15.778 -5.164 -26.864 1.00 88.81 86 LEU A CA 1
ATOM 681 C C . LEU A 1 86 ? 14.391 -5.554 -27.377 1.00 88.81 86 LEU A C 1
ATOM 683 O O . LEU A 1 86 ? 14.203 -5.836 -28.561 1.00 88.81 86 LEU A O 1
ATOM 687 N N . ILE A 1 87 ? 13.412 -5.514 -26.478 1.00 87.50 87 ILE A N 1
ATOM 688 C CA . ILE A 1 87 ? 11.997 -5.651 -26.798 1.00 87.50 87 ILE A CA 1
ATOM 689 C C . ILE A 1 87 ? 11.475 -4.259 -27.143 1.00 87.50 87 ILE A C 1
ATOM 691 O O . ILE A 1 87 ? 11.347 -3.396 -26.274 1.00 87.50 87 ILE A O 1
ATOM 695 N N . LEU A 1 88 ? 11.172 -4.056 -28.421 1.00 87.12 88 LEU A N 1
ATOM 696 C CA . LEU A 1 88 ? 10.632 -2.805 -28.943 1.00 87.12 88 LEU A CA 1
ATOM 697 C C . LEU A 1 88 ? 9.101 -2.863 -29.025 1.00 87.12 88 LEU A C 1
ATOM 699 O O . LEU A 1 88 ? 8.507 -3.936 -29.161 1.00 87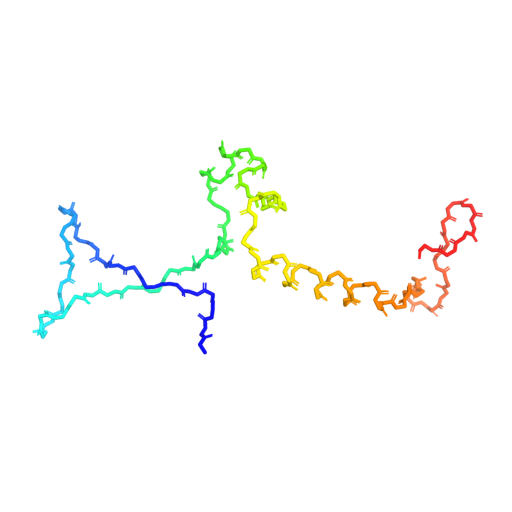.12 88 LEU A O 1
ATOM 703 N N . ASP A 1 89 ? 8.455 -1.703 -28.945 1.00 84.81 89 ASP A N 1
ATOM 704 C CA . ASP A 1 89 ? 7.030 -1.563 -29.225 1.00 84.81 89 ASP A CA 1
ATOM 705 C C . ASP A 1 89 ? 6.724 -1.717 -30.730 1.00 84.81 89 ASP A C 1
ATOM 707 O O . ASP A 1 89 ? 7.614 -1.824 -31.576 1.00 84.81 89 ASP A O 1
ATOM 711 N N . ALA A 1 90 ? 5.438 -1.697 -31.095 1.00 86.19 90 ALA A N 1
ATOM 712 C CA . ALA A 1 90 ? 5.005 -1.821 -32.492 1.00 86.19 90 ALA A CA 1
ATOM 713 C C . ALA A 1 90 ? 5.499 -0.681 -33.412 1.00 86.19 90 ALA A C 1
ATOM 715 O O . ALA A 1 90 ? 5.384 -0.786 -34.632 1.00 86.19 90 ALA A O 1
ATOM 716 N N . ARG A 1 91 ? 6.021 0.413 -32.843 1.00 86.31 91 ARG A N 1
ATOM 717 C CA . ARG A 1 91 ? 6.601 1.560 -33.550 1.00 86.31 91 ARG A CA 1
ATOM 718 C C . ARG A 1 91 ? 8.136 1.525 -33.567 1.00 86.31 91 ARG A C 1
ATOM 720 O O . ARG A 1 91 ? 8.733 2.413 -34.168 1.00 86.31 91 ARG A O 1
ATOM 727 N N . GLY A 1 92 ? 8.760 0.510 -32.966 1.00 80.38 92 GLY A N 1
ATOM 728 C CA . GLY A 1 92 ? 10.212 0.341 -32.909 1.00 80.38 92 GLY A CA 1
ATOM 729 C C . GLY A 1 92 ? 10.902 1.097 -31.770 1.00 80.38 92 GLY A C 1
ATOM 730 O O . GLY A 1 92 ? 12.119 1.255 -31.819 1.00 80.38 92 GLY A O 1
ATOM 731 N N . ASN A 1 93 ? 10.165 1.567 -30.761 1.00 79.50 93 ASN A N 1
ATOM 732 C CA . ASN A 1 93 ? 10.725 2.289 -29.615 1.00 79.50 93 ASN A CA 1
ATOM 733 C C . ASN A 1 93 ? 10.929 1.360 -28.409 1.00 79.50 93 ASN A C 1
ATOM 735 O O . ASN A 1 93 ? 10.173 0.407 -28.224 1.00 79.50 93 ASN A O 1
ATOM 739 N N . GLU A 1 94 ? 11.928 1.654 -27.572 1.00 74.69 94 GLU A N 1
ATOM 740 C CA . GLU A 1 94 ? 12.068 1.026 -26.250 1.00 74.69 94 GLU A CA 1
ATOM 741 C C . GLU A 1 94 ? 10.836 1.374 -25.386 1.00 74.69 94 GLU A C 1
ATOM 743 O O . GLU A 1 94 ? 10.310 2.487 -25.477 1.00 74.69 94 GLU A O 1
ATOM 748 N N . ARG A 1 95 ? 10.339 0.402 -24.610 1.00 63.34 95 ARG A N 1
ATOM 749 C CA . ARG A 1 95 ? 9.166 0.562 -23.734 1.00 63.34 95 ARG A CA 1
ATOM 750 C C . ARG A 1 95 ? 9.526 1.132 -22.372 1.00 63.34 95 ARG A C 1
ATOM 752 O O . ARG A 1 95 ? 10.604 0.760 -21.861 1.00 63.34 95 ARG A O 1
#

pLDDT: mean 86.07, std 9.6, range [46.25, 96.69]

Secondary structure (DSSP, 8-state):
--TTEEEEEPBPTTSPBPB-TTSPBPEEEEESS-SS--HHHHHS-GGGGPPPGGG--HHHHHHHHHHHHHHHTPPPP--B-TTS-B-B-TTS-B-

Radius of gyration: 23.26 Å; chains: 1; bounding box: 41×36×68 Å

Sequence (95 aa):
MDSLFESEFVTNDDGSVRVDEEGVEMTRLVPRFPLCWTREHFDQPTEYYLTKEETMSPGELAGLGKLQAYVDSFVPARCVDRAGNLILDARGNER